Protein 7Z0I (pdb70)

Structure (mmCIF, N/CA/C/O backbone):
data_7Z0I
#
_entry.id   7Z0I
#
_cell.length_a   43.949
_cell.length_b   43.949
_cell.length_c   86.780
_cell.angle_alpha   90.000
_cell.angle_beta   90.000
_cell.angle_gamma   90.000
#
_symmetry.space_group_name_H-M   'I 41'
#
loop_
_entity.id
_entity.type
_entity.pdbx_description
1 polymer 'Peroxisomal membrane protein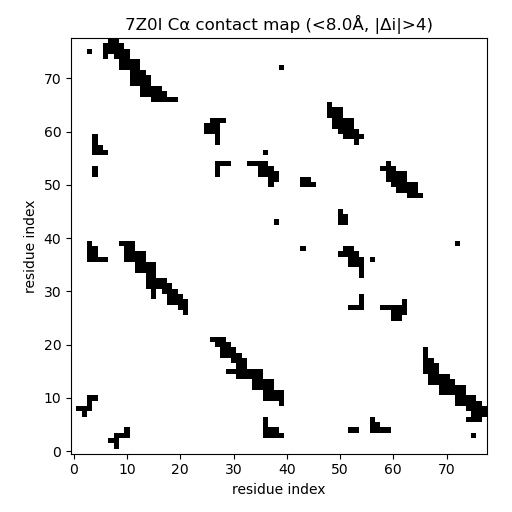 PEX13'
2 non-polymer 'ZINC ION'
3 non-polymer 1,2-ETHANEDIOL
4 water water
#
loop_
_atom_site.group_PDB
_atom_site.id
_atom_site.type_symbol
_atom_site.label_atom_id
_atom_site.label_alt_id
_atom_site.label_comp_id
_atom_site.label_asym_id
_atom_site.label_entity_id
_atom_site.label_seq_id
_atom_site.pdbx_PDB_ins_code
_atom_site.Cartn_x
_atom_site.Cartn_y
_atom_site.Cartn_z
_atom_site.occupancy
_atom_site.B_iso_or_equiv
_atom_site.auth_seq_id
_atom_site.auth_comp_id
_atom_site.auth_asym_id
_atom_site.auth_atom_id
_atom_site.pdbx_PDB_model_num
ATOM 1 N N . SER A 1 4 ? -16.937 2.483 12.635 1.000 80.671 264 SER A N 1
ATOM 2 C CA . SER A 1 4 ? -15.731 2.973 11.886 1.000 82.824 264 SER A CA 1
ATOM 3 C C . SER A 1 4 ? -15.795 2.522 10.415 1.000 75.961 264 SER A C 1
ATOM 4 O O . SER A 1 4 ? -15.821 1.306 10.169 1.000 73.377 264 SER A O 1
ATOM 12 N N . ILE A 1 5 ? -15.827 3.474 9.474 1.000 75.768 265 ILE A N 1
ATOM 13 C CA . ILE A 1 5 ? -15.781 3.215 8.001 1.000 68.574 265 ILE A CA 1
ATOM 14 C C . ILE A 1 5 ? -14.308 3.017 7.610 1.000 61.039 265 ILE A C 1
ATOM 15 O O . ILE A 1 5 ? -13.483 3.941 7.856 1.000 59.092 265 ILE A O 1
ATOM 31 N N . ASN A 1 6 ? -13.984 1.848 7.050 1.000 47.280 266 ASN A N 1
ATOM 32 C CA . ASN A 1 6 ? -12.588 1.385 6.833 1.000 46.823 266 ASN A CA 1
ATOM 33 C C . ASN A 1 6 ? -12.220 1.634 5.361 1.000 39.164 266 ASN A C 1
ATOM 34 O O . ASN A 1 6 ? -11.827 0.702 4.674 1.000 38.442 266 ASN A O 1
ATOM 45 N N . TRP A 1 7 ? -12.390 2.866 4.893 1.000 33.832 267 TRP A N 1
ATOM 46 C CA . TRP A 1 7 ? -11.949 3.315 3.545 1.000 32.542 267 TRP A CA 1
ATOM 47 C C . TRP A 1 7 ? -10.414 3.354 3.498 1.000 32.051 267 TRP A C 1
ATOM 48 O O . TRP A 1 7 ? -9.867 3.067 2.431 1.000 33.578 267 TRP A O 1
ATOM 69 N N . ALA A 1 8 ? -9.733 3.671 4.605 1.000 33.906 268 ALA A N 1
ATOM 70 C CA . ALA A 1 8 ? -8.261 3.891 4.601 1.000 31.956 268 ALA A CA 1
ATOM 71 C C . ALA A 1 8 ? -7.556 2.586 4.238 1.000 34.981 268 ALA A C 1
ATOM 72 O O . ALA A 1 8 ? -6.642 2.637 3.415 1.000 30.926 268 ALA A O 1
ATOM 79 N N . SER A 1 9 ? -7.978 1.474 4.850 1.000 32.534 269 SER A N 1
ATOM 80 C CA . SER A 1 9 ? -7.465 0.108 4.583 1.000 38.343 269 SER A CA 1
ATOM 81 C C . SER A 1 9 ? -7.917 -0.390 3.208 1.000 38.259 269 SER A C 1
ATOM 82 O O . SER A 1 9 ? -7.396 -1.441 2.802 1.000 38.037 269 SER A O 1
ATOM 90 N N . GLY A 1 10 ? -8.912 0.259 2.580 1.000 37.545 270 GLY A N 1
ATOM 91 C CA . GLY A 1 10 ? -9.595 -0.243 1.370 1.000 37.275 270 GLY A CA 1
ATOM 92 C C . GLY A 1 10 ? -10.521 -1.426 1.654 1.000 36.789 270 GLY A C 1
ATOM 93 O O . GLY A 1 10 ? -10.983 -2.084 0.654 1.000 36.505 270 GLY A O 1
ATOM 97 N N . GLU A 1 11 ? -10.830 -1.708 2.928 1.000 37.622 271 GLU A N 1
ATOM 98 C CA . GLU A 1 11 ? -11.762 -2.820 3.289 1.000 36.688 271 GLU A CA 1
ATOM 99 C C . GLU A 1 11 ? -13.175 -2.388 2.888 1.000 34.267 271 GLU A C 1
ATOM 100 O O . GLU A 1 11 ? -13.944 -3.233 2.393 1.000 38.174 271 GLU A O 1
ATOM 112 N N . ASP A 1 12 ? -13.510 -1.111 3.078 1.000 33.645 272 ASP A N 1
ATOM 113 C CA . ASP A 1 12 ? -14.794 -0.534 2.596 1.000 35.941 272 ASP A CA 1
ATOM 114 C C . ASP A 1 12 ? -14.540 0.265 1.312 1.000 38.130 272 ASP A C 1
ATOM 115 O O . ASP A 1 12 ? -13.367 0.428 0.937 1.000 35.687 272 ASP A O 1
ATOM 124 N N . ASP A 1 13 ? -15.610 0.708 0.655 1.000 33.380 273 ASP A N 1
ATOM 125 C CA . ASP A 1 13 ? -15.545 1.501 -0.600 1.000 34.556 273 ASP A CA 1
ATOM 126 C C . ASP A 1 13 ? -14.725 2.757 -0.313 1.000 33.891 273 ASP A C 1
ATOM 127 O O . ASP A 1 13 ? -14.817 3.304 0.801 1.000 31.350 273 ASP A O 1
ATOM 136 N N . HIS A 1 14 ? -13.991 3.224 -1.318 1.000 32.645 274 HIS A N 1
ATOM 137 C CA . HIS A 1 14 ? -12.978 4.289 -1.172 1.000 31.231 274 HIS A CA 1
ATOM 138 C C . HIS A 1 14 ? -12.731 4.907 -2.547 1.000 30.794 274 HIS A C 1
ATOM 139 O O . HIS A 1 14 ? -13.134 4.306 -3.549 1.000 35.666 274 HIS A O 1
ATOM 154 N N . VAL A 1 15 ? -12.148 6.095 -2.553 1.000 28.742 275 VAL A N 1
ATOM 155 C CA . VAL A 1 15 ? -11.688 6.794 -3.780 1.000 28.373 275 VAL A CA 1
ATOM 156 C C . VAL A 1 15 ? -10.164 6.636 -3.835 1.000 28.150 275 VAL A C 1
ATOM 157 O O . VAL A 1 15 ? -9.525 6.590 -2.780 1.000 28.892 275 VAL A O 1
ATOM 170 N N . VAL A 1 16 ? -9.590 6.524 -5.023 1.000 27.845 276 VAL A N 1
ATOM 171 C CA . VAL A 1 16 ? -8.105 6.480 -5.150 1.000 28.134 276 VAL A CA 1
ATOM 172 C C . VAL A 1 16 ? -7.668 7.724 -5.917 1.000 26.146 276 VAL A C 1
ATOM 173 O O . VAL A 1 16 ? -8.404 8.200 -6.803 1.000 26.933 276 VAL A O 1
ATOM 186 N N . ALA A 1 17 ? -6.479 8.206 -5.582 1.000 24.655 277 ALA A N 1
ATOM 187 C CA . ALA A 1 17 ? -5.887 9.417 -6.172 1.000 24.746 277 ALA A CA 1
ATOM 188 C C . ALA A 1 17 ? -4.407 9.132 -6.375 1.000 22.865 277 ALA A C 1
ATOM 189 O O . ALA A 1 17 ? -3.880 8.278 -5.636 1.000 27.033 277 ALA A O 1
ATOM 196 N N . ARG A 1 18 ? -3.822 9.737 -7.395 1.000 22.783 278 ARG A N 1
ATOM 197 C CA . ARG A 1 18 ? -2.371 9.665 -7.658 1.000 23.826 278 ARG A CA 1
ATOM 198 C C . ARG A 1 18 ? -1.703 11.002 -7.310 1.000 25.268 278 ARG A C 1
ATOM 199 O O . ARG A 1 18 ? -2.116 12.026 -7.856 1.000 27.093 278 ARG A O 1
ATOM 220 N N . ALA A 1 19 ? -0.610 10.938 -6.557 1.000 26.291 279 ALA A N 1
ATOM 221 C CA . ALA A 1 19 ? 0.159 12.116 -6.121 1.000 26.932 279 ALA A CA 1
ATOM 222 C C . ALA A 1 19 ? 0.939 12.644 -7.322 1.000 30.314 279 ALA A C 1
ATOM 223 O O . ALA A 1 1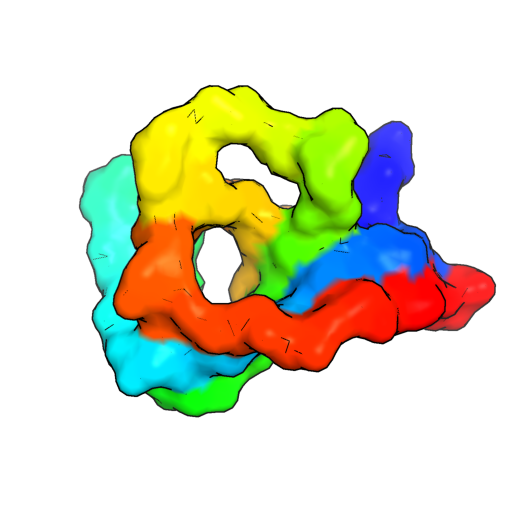9 ? 1.662 11.849 -7.958 1.000 28.381 279 ALA A O 1
ATOM 230 N N . GLU A 1 20 ? 0.802 13.944 -7.604 1.000 28.303 280 GLU A N 1
ATOM 231 C CA . GLU A 1 20 ? 1.548 14.620 -8.680 1.000 31.190 280 GLU A CA 1
ATOM 232 C C . GLU A 1 20 ? 2.917 15.010 -8.142 1.000 33.171 280 GLU A C 1
ATOM 233 O O . GLU A 1 20 ? 3.871 15.023 -8.931 1.000 32.135 280 GLU A O 1
ATOM 245 N N . TYR A 1 21 ? 2.993 15.393 -6.861 1.000 30.828 281 TYR A N 1
ATOM 246 C CA . TYR A 1 21 ? 4.238 15.905 -6.221 1.000 31.343 281 TYR A CA 1
ATOM 247 C C . TYR A 1 21 ? 4.470 15.271 -4.861 1.000 30.403 281 TYR A C 1
ATOM 248 O O . TYR A 1 21 ? 3.508 14.769 -4.214 1.000 28.694 281 TYR A O 1
ATOM 266 N N . ASP A 1 22 ? 5.709 15.349 -4.397 1.000 29.007 282 ASP A N 1
ATOM 267 C CA . ASP A 1 22 ? 6.065 15.019 -3.001 1.000 29.518 282 ASP A CA 1
ATOM 268 C C . ASP A 1 22 ? 5.371 15.992 -2.046 1.000 27.491 282 ASP A C 1
ATOM 269 O O . ASP A 1 22 ? 5.135 17.166 -2.406 1.000 31.244 282 ASP A O 1
ATOM 278 N N . PHE A 1 23 ? 5.075 15.526 -0.844 1.000 28.510 283 PHE A N 1
ATOM 279 C CA . PHE A 1 23 ? 4.497 16.367 0.233 1.000 26.682 283 PHE A CA 1
ATOM 280 C C . PHE A 1 23 ? 5.004 15.884 1.578 1.000 28.402 283 PHE A C 1
ATOM 281 O O . PHE A 1 23 ? 4.755 14.727 1.925 1.000 26.886 283 P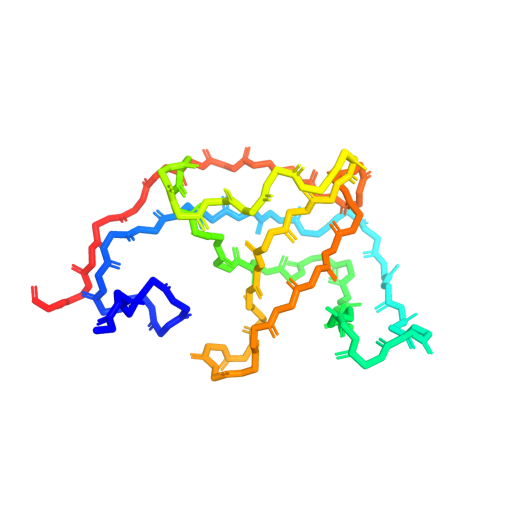HE A O 1
ATOM 298 N N . ALA A 1 24 ? 5.565 16.797 2.369 1.000 28.008 284 ALA A N 1
ATOM 299 C CA . ALA A 1 24 ? 6.043 16.534 3.746 1.000 29.182 284 ALA A CA 1
ATOM 300 C C . ALA A 1 24 ? 5.111 17.224 4.733 1.000 28.165 284 ALA A C 1
ATOM 301 O O . ALA A 1 24 ? 5.055 18.461 4.683 1.000 28.041 284 ALA A O 1
ATOM 308 N N . ALA A 1 25 ? 4.397 16.464 5.568 1.000 25.299 285 ALA A N 1
ATOM 309 C CA . ALA A 1 25 ? 3.432 16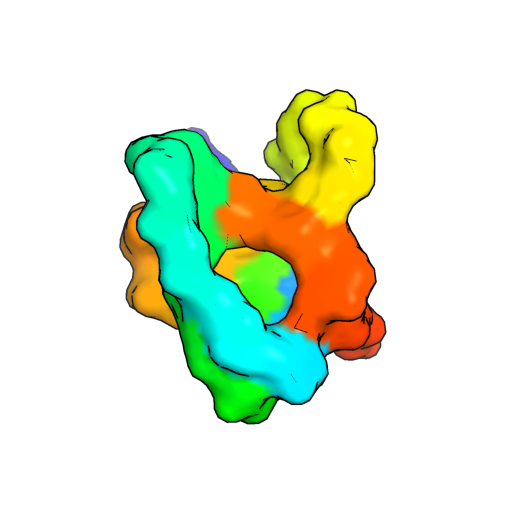.978 6.574 1.000 26.880 285 ALA A CA 1
ATOM 310 C C . ALA A 1 25 ? 4.156 17.927 7.532 1.000 30.921 285 ALA A C 1
ATOM 311 O O . ALA A 1 25 ? 5.293 17.641 7.934 1.000 26.330 285 ALA A O 1
ATOM 318 N N . VAL A 1 26 ? 3.592 19.106 7.746 1.000 27.674 286 VAL A N 1
ATOM 319 C CA . VAL A 1 26 ? 4.152 20.076 8.724 1.000 29.295 286 VAL A CA 1
ATOM 320 C C . VAL A 1 26 ? 3.314 19.977 9.996 1.000 30.316 286 VAL A C 1
ATOM 321 O O . VAL A 1 26 ? 3.847 20.178 11.108 1.000 31.215 286 VAL A O 1
ATOM 334 N N . SER A 1 27 ? 2.028 19.675 9.849 1.000 31.688 287 SER A N 1
ATOM 335 C CA . SER A 1 27 ? 1.089 19.463 10.969 1.000 30.518 287 SER A CA 1
ATOM 336 C C . SER A 1 27 ? 0.882 17.963 11.135 1.000 30.892 287 SER A C 1
ATOM 337 O O . SER A 1 27 ? 0.823 17.246 10.105 1.000 29.858 287 SER A O 1
ATOM 345 N N . GLU A 1 28 ? 0.579 17.550 12.360 1.000 28.177 288 GLU A N 1
ATOM 346 C CA . GLU A 1 28 ? 0.178 16.168 12.685 1.000 27.496 288 GLU A CA 1
ATOM 347 C C . GLU A 1 28 ? -1.189 15.863 12.076 1.000 28.166 288 GLU A C 1
ATOM 348 O O . GLU A 1 28 ? -1.571 14.664 11.964 1.000 26.178 288 GLU A O 1
ATOM 360 N N . GLU A 1 29 ? -1.927 16.894 11.671 1.000 24.658 289 GLU A N 1
ATOM 361 C CA . GLU A 1 29 ? -3.244 16.717 11.000 1.000 26.025 289 GLU A CA 1
ATOM 362 C C . GLU A 1 29 ? -3.032 16.234 9.555 1.000 25.270 289 GLU A C 1
ATOM 363 O O . GLU A 1 29 ? -3.983 15.723 8.954 1.000 26.971 289 GLU A O 1
ATOM 375 N N . GLU A 1 30 ? -1.837 16.440 9.006 1.000 23.541 290 GLU A N 1
ATOM 376 C CA . GLU A 1 30 ? -1.500 16.203 7.589 1.000 23.490 290 GLU A CA 1
ATOM 377 C C . GLU A 1 30 ? -0.788 14.847 7.506 1.000 23.752 290 GLU A C 1
ATOM 378 O O . GLU A 1 30 ? -0.257 14.410 8.553 1.000 26.102 290 GLU A O 1
ATOM 390 N N . ILE A 1 31 ? -0.792 14.213 6.342 1.000 24.581 291 ILE A N 1
ATOM 391 C CA . ILE A 1 31 ? 0.064 13.005 6.100 1.000 28.266 291 ILE A CA 1
ATOM 392 C C . ILE A 1 31 ? 1.030 13.307 4.950 1.000 26.952 291 ILE A C 1
ATOM 393 O O . ILE A 1 31 ? 0.681 14.090 4.014 1.000 26.678 291 ILE A O 1
ATOM 409 N N . SER A 1 32 ? 2.199 12.651 4.980 1.000 25.077 292 SER A N 1
ATOM 410 C CA . SER A 1 32 ? 3.249 12.790 3.943 1.000 24.619 292 SER A CA 1
ATOM 411 C C . SER A 1 32 ? 3.041 11.778 2.809 1.000 24.924 292 SER A C 1
ATOM 412 O O . SER A 1 32 ? 2.485 10.674 3.060 1.000 24.453 292 SER A O 1
ATOM 420 N N . PHE A 1 33 ? 3.532 12.101 1.625 1.000 24.846 293 PHE A N 1
ATOM 421 C CA . PHE A 1 33 ? 3.580 11.155 0.479 1.000 27.252 293 PHE A CA 1
ATOM 422 C C . PHE A 1 33 ? 4.600 11.616 -0.563 1.000 30.052 293 PHE A C 1
ATOM 423 O O . PHE A 1 33 ? 5.177 12.706 -0.417 1.000 26.515 293 PHE A O 1
ATOM 440 N N . ARG A 1 34 ? 4.760 10.811 -1.623 1.000 30.138 294 ARG A N 1
ATOM 441 C CA . ARG A 1 34 ? 5.692 11.070 -2.741 1.000 32.773 294 ARG A CA 1
ATOM 442 C C . ARG A 1 34 ? 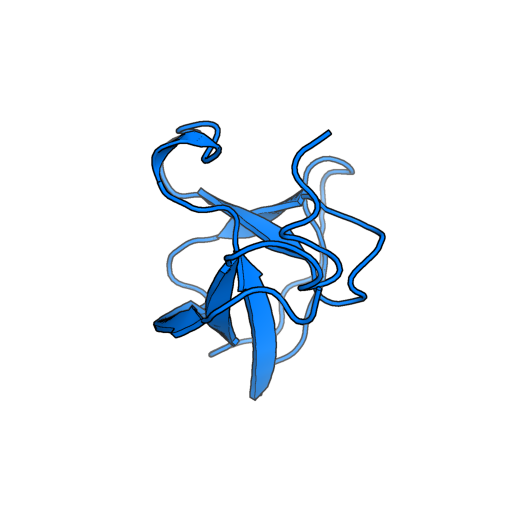4.918 11.072 -4.057 1.000 32.597 294 ARG A C 1
ATOM 443 O O . ARG A 1 34 ? 3.875 10.381 -4.160 1.000 29.017 294 ARG A O 1
ATOM 464 N N . ALA A 1 35 ? 5.402 11.880 -5.005 1.000 31.237 295 ALA A N 1
ATOM 465 C CA . ALA A 1 35 ? 5.045 11.861 -6.437 1.000 29.959 295 ALA A CA 1
ATOM 466 C C . ALA A 1 35 ? 4.906 10.410 -6.875 1.000 29.365 295 ALA A C 1
ATOM 467 O O . ALA A 1 35 ? 5.834 9.643 -6.656 1.000 26.656 295 ALA A O 1
ATOM 474 N N . GLY A 1 36 ? 3.758 10.055 -7.433 1.000 28.797 296 GLY A N 1
ATOM 475 C CA . GLY A 1 36 ? 3.564 8.697 -7.968 1.000 30.156 296 GLY A CA 1
ATOM 476 C C . GLY A 1 36 ? 2.765 7.821 -7.029 1.000 29.989 296 GLY A C 1
ATOM 477 O O . GLY A 1 36 ? 2.204 6.847 -7.545 1.000 30.804 296 GLY A O 1
ATOM 481 N N . ASP A 1 37 ? 2.688 8.150 -5.721 1.000 27.789 297 ASP A N 1
ATOM 482 C CA . ASP A 1 37 ? 1.973 7.320 -4.720 1.000 25.198 297 ASP A CA 1
ATOM 483 C C . ASP A 1 37 ? 0.487 7.311 -5.067 1.000 23.446 297 ASP A C 1
ATOM 484 O O . ASP A 1 37 ? -0.067 8.349 -5.490 1.000 23.976 297 ASP A O 1
ATOM 493 N N . MET A 1 38 ? -0.146 6.157 -4.900 1.000 23.598 298 MET A N 1
ATOM 494 C CA . MET A 1 38 ? -1.612 6.047 -4.886 1.000 25.033 298 MET A CA 1
ATOM 495 C C . MET A 1 38 ? -2.074 6.235 -3.433 1.000 23.692 298 MET A C 1
ATOM 496 O O . MET A 1 38 ? -1.490 5.637 -2.532 1.000 27.066 298 MET A O 1
ATOM 510 N N . LEU A 1 39 ? -3.083 7.065 -3.217 1.000 23.923 299 LEU A N 1
ATOM 511 C CA . LEU A 1 39 ? -3.640 7.290 -1.866 1.000 24.653 299 LEU A CA 1
ATOM 512 C C . LEU A 1 39 ? -5.089 6.893 -1.935 1.000 25.552 299 LEU A C 1
ATOM 513 O O . LEU A 1 39 ? -5.655 7.074 -3.015 1.000 24.944 299 LEU A O 1
ATOM 529 N N . ASN A 1 40 ? -5.574 6.342 -0.831 1.000 26.165 300 ASN A N 1
ATOM 530 C CA . ASN A 1 40 ? -7.008 6.076 -0.587 1.000 28.882 300 ASN A CA 1
ATOM 531 C C . ASN A 1 40 ? -7.595 7.340 0.007 1.000 27.301 300 ASN A C 1
ATOM 532 O O . ASN A 1 40 ? -6.910 7.947 0.845 1.000 29.219 300 ASN A O 1
ATOM 543 N N . LEU A 1 41 ? -8.786 7.694 -0.446 1.000 30.200 301 LEU A N 1
ATOM 544 C CA . LEU A 1 41 ? -9.542 8.867 0.045 1.000 30.726 301 LEU A CA 1
ATOM 545 C C . LEU A 1 41 ? -10.873 8.358 0.583 1.000 34.422 301 LEU A C 1
ATOM 546 O O . LEU A 1 41 ? -11.428 7.350 0.042 1.000 29.651 301 LEU A O 1
ATOM 562 N N . ALA A 1 42 ? -11.366 9.041 1.606 1.000 30.697 302 ALA A N 1
ATOM 563 C CA . ALA A 1 42 ? -12.727 8.859 2.132 1.000 32.637 302 ALA A CA 1
ATOM 564 C C . ALA A 1 42 ? -13.721 9.260 1.045 1.000 33.693 302 ALA A C 1
ATOM 565 O O . ALA A 1 42 ? -13.454 10.207 0.301 1.000 29.626 302 ALA A O 1
ATOM 572 N N . LEU A 1 43 ? -14.846 8.553 0.956 1.000 37.162 303 LEU A N 1
ATOM 573 C CA . LEU A 1 43 ? -15.993 8.960 0.106 1.000 38.150 303 LEU A CA 1
ATOM 574 C C . LEU A 1 43 ? -16.465 10.356 0.538 1.000 41.032 303 LEU A C 1
ATOM 575 O O . LEU A 1 43 ? -16.162 10.772 1.698 1.000 39.109 303 LEU A O 1
ATOM 591 N N . LYS A 1 44 ? -17.159 11.063 -0.363 1.000 43.663 304 LYS A N 1
ATOM 592 C CA . LYS A 1 44 ? -17.677 12.451 -0.156 1.000 52.134 304 LYS A CA 1
ATOM 593 C C . LYS A 1 44 ? -18.253 12.611 1.255 1.000 50.651 304 LYS A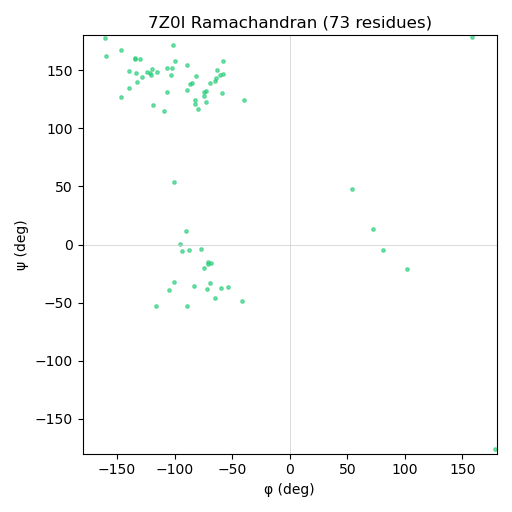 C 1
ATOM 594 O O . LYS A 1 44 ? -17.921 13.623 1.935 1.000 47.783 304 LYS A O 1
ATOM 613 N N . GLU A 1 45 ? -19.104 11.657 1.646 1.000 50.258 305 GLU A N 1
ATOM 614 C CA . GLU A 1 45 ? -19.901 11.665 2.904 1.000 55.806 305 GLU A CA 1
ATOM 615 C C . GLU A 1 45 ? -18.957 11.734 4.109 1.000 52.500 305 GLU A C 1
ATOM 616 O O . GLU A 1 45 ? -19.312 12.395 5.088 1.000 50.535 305 GLU A O 1
ATOM 628 N N . GLN A 1 46 ? -17.806 11.057 4.049 1.000 43.773 306 GLN A N 1
ATOM 629 C CA . GLN A 1 46 ? -16.877 10.998 5.199 1.000 41.610 306 GLN A CA 1
ATOM 630 C C . GLN A 1 46 ? -15.809 12.074 5.047 1.000 38.698 306 GLN A C 1
ATOM 631 O O . GLN A 1 46 ? -14.969 12.139 5.937 1.000 37.033 306 GLN A O 1
ATOM 645 N N . GLN A 1 47 ? -15.835 12.885 3.985 1.000 37.815 307 GLN A N 1
ATOM 646 C CA . GLN A 1 47 ? -14.828 13.966 3.805 1.000 36.973 307 GLN A CA 1
ATOM 647 C C . GLN A 1 47 ? -15.148 15.071 4.807 1.000 41.146 307 GLN A C 1
ATOM 648 O O . GLN A 1 47 ? -16.296 15.513 4.892 1.000 44.394 307 GLN A O 1
ATOM 662 N N . PRO A 1 48 ? -14.136 15.569 5.555 1.000 41.470 308 PRO A N 1
ATOM 663 C CA . PRO A 1 48 ? -14.350 16.528 6.645 1.000 40.235 308 PRO A CA 1
ATOM 664 C C . PRO A 1 48 ? -14.620 17.980 6.200 1.000 46.205 308 PRO A C 1
ATOM 665 O O . PRO A 1 48 ? -14.839 18.830 7.063 1.000 40.853 308 PRO A O 1
ATOM 676 N N . LYS A 1 49 ? -14.559 18.225 4.884 1.000 46.662 309 LYS A N 1
ATOM 677 C CA . LYS A 1 49 ? -14.853 19.522 4.219 1.000 48.941 309 LYS A CA 1
ATOM 678 C C . LYS A 1 49 ? -13.989 20.609 4.868 1.000 43.303 309 LYS A C 1
ATOM 679 O O . LYS A 1 49 ? -14.492 21.704 5.192 1.000 38.342 309 LYS A O 1
ATOM 698 N N . VAL A 1 50 ? -12.696 20.322 5.030 1.000 34.118 310 VAL A N 1
ATOM 699 C CA . VAL A 1 50 ? -11.685 21.369 5.363 1.000 36.842 310 VAL A CA 1
ATOM 700 C C . VAL A 1 50 ? -11.261 21.955 4.021 1.000 38.406 310 VAL A C 1
ATOM 701 O O . VAL A 1 50 ? -10.611 21.229 3.241 1.000 34.751 310 VAL A O 1
ATOM 714 N N A ARG A 1 51 ? -11.637 23.212 3.762 0.500 40.374 311 ARG A N 1
ATOM 715 N N B ARG A 1 51 ? -11.646 23.210 3.751 0.500 41.026 311 ARG A N 1
ATOM 716 C CA A ARG A 1 51 ? -11.521 23.892 2.444 0.500 41.583 311 ARG A CA 1
ATOM 717 C CA B ARG A 1 51 ? -11.556 23.856 2.412 0.500 42.585 311 ARG A CA 1
ATOM 718 C C A ARG A 1 51 ? -10.120 23.663 1.863 0.500 38.515 311 ARG A C 1
ATOM 719 C C B ARG A 1 51 ? -10.140 23.666 1.856 0.500 39.063 311 ARG A C 1
ATOM 720 O O A ARG A 1 51 ? -9.169 24.100 2.508 0.500 38.821 311 ARG A O 1
ATOM 721 O O B ARG A 1 51 ? -9.206 24.120 2.515 0.500 38.877 311 ARG A O 1
ATOM 762 N N . GLY A 1 52 ? -10.015 22.998 0.702 1.000 35.562 312 GLY A N 1
ATOM 763 C CA . GLY A 1 52 ? -8.752 22.869 -0.063 1.000 35.177 312 GLY A CA 1
ATOM 764 C C . GLY A 1 52 ? -7.949 21.631 0.325 1.000 29.906 312 GLY A C 1
ATOM 765 O O . GLY A 1 52 ? -6.827 21.455 -0.173 1.000 29.586 312 GLY A O 1
ATOM 769 N N . TRP A 1 53 ? -8.495 20.770 1.179 1.000 28.030 313 TRP A N 1
ATOM 770 C CA . TRP A 1 53 ? -7.763 19.576 1.665 1.000 25.867 313 TRP A CA 1
ATOM 771 C C . TRP A 1 53 ? -8.647 18.354 1.491 1.000 29.208 313 TRP A C 1
ATOM 772 O O . TRP A 1 53 ? -9.909 18.479 1.456 1.000 25.773 313 TRP A O 1
ATOM 793 N N . LEU A 1 54 ? -8.026 17.191 1.472 1.000 25.154 314 LEU A N 1
ATOM 794 C CA . LEU A 1 54 ? -8.779 15.922 1.385 1.000 26.663 314 LEU A CA 1
ATOM 795 C C . LEU A 1 54 ? -8.314 15.008 2.500 1.000 26.065 314 LEU A C 1
ATOM 796 O O . LEU A 1 54 ? -7.138 15.048 2.849 1.000 26.212 314 LEU A O 1
ATOM 812 N N . LEU A 1 55 ? -9.231 14.234 3.054 1.000 27.252 315 LEU A N 1
ATOM 813 C CA . LEU A 1 55 ? -8.889 13.180 4.034 1.000 27.323 315 LEU A CA 1
ATOM 814 C C . LEU A 1 55 ? -8.442 11.951 3.235 1.000 25.794 315 LEU A C 1
ATOM 815 O O . LEU A 1 55 ? -9.197 11.481 2.370 1.000 27.293 315 LEU A O 1
ATOM 831 N N . ALA A 1 56 ? -7.239 11.473 3.520 1.000 25.976 316 ALA A N 1
ATOM 832 C CA . ALA A 1 56 ? -6.556 10.440 2.729 1.000 25.319 316 ALA A CA 1
ATOM 833 C C . ALA A 1 56 ? -5.703 9.549 3.635 1.000 25.421 316 ALA A C 1
ATOM 834 O O . ALA A 1 56 ? -5.465 9.892 4.841 1.000 23.048 316 ALA A O 1
ATOM 841 N N . SER A 1 57 ? -5.257 8.418 3.067 1.000 24.859 317 SER A N 1
ATOM 842 C CA . SER A 1 57 ? -4.256 7.520 3.682 1.000 23.504 317 SER A CA 1
ATOM 843 C C . SER A 1 57 ? -3.296 7.024 2.605 1.000 22.592 317 SER A C 1
ATOM 844 O O . SER A 1 57 ? -3.748 6.687 1.517 1.000 23.219 317 SER A O 1
ATOM 852 N N . LEU A 1 58 ? -2.009 7.048 2.889 1.000 28.182 318 LEU A N 1
ATOM 853 C CA . LEU A 1 58 ? -0.978 6.411 2.037 1.000 27.562 318 LEU A CA 1
ATOM 854 C C . LEU A 1 58 ? -0.790 4.956 2.494 1.000 30.142 318 LEU A C 1
ATOM 855 O O . LEU A 1 58 ? -0.907 4.062 1.669 1.000 28.283 318 LEU A O 1
ATOM 871 N N . ASP A 1 59 ? -0.533 4.742 3.782 1.000 32.522 319 ASP A N 1
ATOM 872 C CA . ASP A 1 59 ? -0.106 3.431 4.350 1.000 32.494 319 ASP A CA 1
ATOM 873 C C . ASP A 1 59 ? -1.324 2.580 4.718 1.000 34.230 319 ASP A C 1
ATOM 874 O O . ASP A 1 59 ? -1.116 1.440 5.130 1.000 38.139 319 ASP A O 1
ATOM 883 N N . GLY A 1 60 ? -2.546 3.107 4.596 1.000 29.721 320 GLY A N 1
ATOM 884 C CA . GLY A 1 60 ? -3.795 2.375 4.894 1.000 32.899 320 GLY A CA 1
ATOM 885 C C . GLY A 1 60 ? -4.139 2.339 6.385 1.000 33.279 320 GLY A C 1
ATOM 886 O O . GLY A 1 60 ? -5.231 1.823 6.702 1.000 35.375 320 GLY A O 1
ATOM 890 N N . GLN A 1 61 ? -3.273 2.853 7.273 1.000 33.028 321 GLN A N 1
ATOM 891 C CA . GLN A 1 61 ? -3.512 2.941 8.745 1.000 37.873 321 GLN A CA 1
ATOM 892 C C . GLN A 1 61 ? -3.562 4.406 9.216 1.000 35.875 321 GLN A C 1
ATOM 893 O O . GLN A 1 61 ? -4.501 4.756 9.939 1.000 36.657 321 GLN A O 1
ATOM 907 N N . THR A 1 62 ? -2.548 5.201 8.888 1.000 33.461 322 THR A N 1
ATOM 908 C CA . THR A 1 62 ? -2.475 6.653 9.229 1.000 32.883 322 THR A CA 1
ATOM 909 C C . THR A 1 62 ? -3.325 7.445 8.227 1.000 32.411 322 THR A C 1
ATOM 910 O O . THR A 1 62 ? -3.000 7.436 6.996 1.000 33.149 322 THR A O 1
ATOM 921 N N . THR A 1 63 ? -4.374 8.107 8.712 1.000 27.274 323 THR A N 1
ATOM 922 C CA . THR A 1 63 ? -5.238 8.976 7.887 1.000 26.119 323 THR A CA 1
ATOM 923 C C . THR A 1 63 ? -4.959 10.447 8.226 1.000 24.828 323 THR A C 1
ATOM 924 O O . THR A 1 63 ? -4.617 10.738 9.379 1.000 26.121 323 THR A O 1
ATOM 935 N N . GLY A 1 64 ? -5.171 11.346 7.274 1.000 23.268 324 GLY A N 1
ATOM 936 C CA . GLY A 1 64 ? -4.930 12.784 7.504 1.000 23.203 324 GLY A CA 1
ATOM 937 C C . GLY A 1 64 ? -5.203 13.631 6.282 1.000 24.398 324 GLY A C 1
ATOM 938 O O . GLY A 1 64 ? -5.603 13.100 5.222 1.000 26.850 324 GLY A O 1
ATOM 942 N N . LEU A 1 65 ? -4.925 14.926 6.421 1.000 22.817 325 LEU A N 1
ATOM 943 C CA . LEU A 1 65 ? -5.203 15.939 5.400 1.000 22.965 325 LEU A CA 1
ATOM 944 C C . LEU A 1 65 ? -4.055 16.001 4.390 1.000 23.865 325 LEU A C 1
ATOM 945 O O . LEU A 1 65 ? -2.838 15.908 4.766 1.000 26.243 325 LEU A O 1
ATOM 961 N N . ILE A 1 66 ? -4.439 16.141 3.132 1.000 24.590 326 ILE A N 1
ATOM 962 C CA . ILE A 1 66 ? -3.482 16.334 2.006 1.000 24.570 326 ILE A CA 1
ATOM 963 C C . ILE A 1 66 ? -4.015 17.468 1.155 1.000 23.781 326 ILE A C 1
ATOM 964 O O . ILE A 1 66 ? -5.240 17.666 1.047 1.000 23.129 326 ILE A O 1
ATOM 980 N N . PRO A 1 67 ? -3.108 18.250 0.550 1.000 22.913 327 PRO A N 1
ATOM 981 C CA . PRO A 1 67 ? -3.519 19.390 -0.270 1.000 27.135 327 PRO A CA 1
ATOM 982 C C . PRO A 1 67 ? -4.123 18.920 -1.605 1.000 24.451 327 PRO A C 1
ATOM 983 O O . PRO A 1 67 ? -3.496 18.153 -2.328 1.000 24.993 327 PRO A O 1
ATOM 994 N N . ALA A 1 68 ? -5.369 19.329 -1.871 1.000 24.915 328 ALA A N 1
ATOM 995 C CA . ALA A 1 68 ? -6.203 18.825 -2.975 1.000 27.018 328 ALA A CA 1
ATOM 996 C C . ALA A 1 68 ? -5.474 18.931 -4.319 1.000 27.669 328 ALA A C 1
ATOM 997 O O . ALA A 1 68 ? -5.621 18.001 -5.157 1.000 25.632 328 ALA A O 1
ATOM 1004 N N . ASN A 1 69 ? -4.688 19.987 -4.542 1.000 26.030 329 ASN A N 1
ATOM 1005 C CA . ASN A 1 69 ? -4.009 20.204 -5.848 1.000 28.498 329 ASN A CA 1
ATOM 1006 C C . ASN A 1 69 ? -2.624 19.544 -5.876 1.000 28.249 329 ASN A C 1
ATOM 1007 O O . ASN A 1 69 ? -1.932 19.757 -6.871 1.000 30.370 329 ASN A O 1
ATOM 1018 N N . TYR A 1 70 ? -2.273 18.688 -4.913 1.000 24.912 330 TYR A N 1
ATOM 1019 C CA . TYR A 1 70 ? -1.093 17.787 -4.995 1.000 23.229 330 TYR A CA 1
ATOM 1020 C C . TYR A 1 70 ? -1.485 16.407 -5.557 1.000 25.234 330 TYR A C 1
ATOM 1021 O O . TYR A 1 70 ? -0.581 15.579 -5.790 1.000 25.069 330 TYR A O 1
ATOM 1039 N N . VAL A 1 71 ? -2.774 16.134 -5.787 1.000 25.393 331 VAL A N 1
ATOM 1040 C CA . VAL A 1 71 ? -3.212 14.776 -6.239 1.000 26.230 331 VAL A CA 1
ATOM 1041 C C . VAL A 1 71 ? -4.212 14.872 -7.387 1.000 28.255 331 VAL A C 1
ATOM 1042 O O . VAL A 1 71 ? -4.877 15.913 -7.529 1.000 24.762 331 VAL A O 1
ATOM 1055 N N . LYS A 1 72 ? -4.363 13.783 -8.144 1.000 25.713 332 LYS A N 1
ATOM 1056 C CA . LYS A 1 72 ? -5.403 13.686 -9.195 1.000 26.842 332 LYS A CA 1
ATOM 1057 C C . LYS A 1 72 ? -6.331 12.537 -8.838 1.000 26.885 332 LYS A C 1
ATOM 1058 O O . LYS A 1 72 ? -5.850 11.419 -8.668 1.000 25.275 332 LYS A O 1
ATOM 1077 N N . ILE A 1 73 ? -7.603 12.843 -8.656 1.000 26.633 333 ILE A N 1
ATOM 1078 C CA . ILE A 1 73 ? -8.591 11.830 -8.217 1.000 27.159 333 ILE A CA 1
ATOM 1079 C C . ILE A 1 73 ? -8.850 10.948 -9.436 1.000 25.541 333 ILE A C 1
ATOM 1080 O O . ILE A 1 73 ? -9.069 11.502 -10.527 1.000 26.806 333 ILE A O 1
ATOM 1096 N N . LEU A 1 74 ? -8.790 9.627 -9.271 1.000 24.507 334 LEU A N 1
ATOM 1097 C CA . LEU A 1 74 ? -8.907 8.671 -10.399 1.000 26.337 334 LEU A CA 1
ATOM 1098 C C . LEU A 1 74 ? -10.288 8.009 -10.403 1.000 30.256 334 LEU A C 1
ATOM 1099 O O . LEU A 1 74 ? -10.830 7.851 -11.516 1.000 33.651 334 LEU A O 1
ATOM 1115 N N . GLY A 1 75 ? -10.851 7.671 -9.243 1.000 29.866 335 GLY A N 1
ATOM 1116 C CA . GLY A 1 75 ? -12.236 7.172 -9.185 1.000 31.595 335 GLY A CA 1
ATOM 1117 C C . GLY A 1 75 ? -12.534 6.368 -7.938 1.000 33.410 335 GLY A C 1
ATOM 1118 O O . GLY A 1 75 ? -11.628 6.157 -7.120 1.000 31.541 335 GLY A O 1
ATOM 1122 N N . LYS A 1 76 ? -13.788 5.917 -7.826 1.000 32.549 336 LYS A N 1
ATOM 1123 C CA . LYS A 1 76 ? -14.296 5.143 -6.681 1.000 33.702 336 LYS A CA 1
ATOM 1124 C C . LYS A 1 76 ? -13.878 3.688 -6.874 1.000 32.055 336 LYS A C 1
ATOM 1125 O O . LYS A 1 76 ? -13.805 3.231 -8.027 1.000 31.682 336 LYS A O 1
ATOM 1144 N N . ARG A 1 77 ? -13.585 3.004 -5.778 1.000 30.204 337 ARG A N 1
ATOM 1145 C CA . ARG A 1 77 ? -13.157 1.586 -5.775 1.000 33.533 337 ARG A CA 1
ATOM 1146 C C . ARG A 1 77 ? -13.964 0.841 -4.716 1.000 35.623 337 ARG A C 1
ATOM 1147 O O . ARG A 1 77 ? -14.156 1.389 -3.623 1.000 33.884 337 ARG A O 1
ATOM 1168 N N . LYS A 1 78 ? -14.381 -0.379 -5.043 1.000 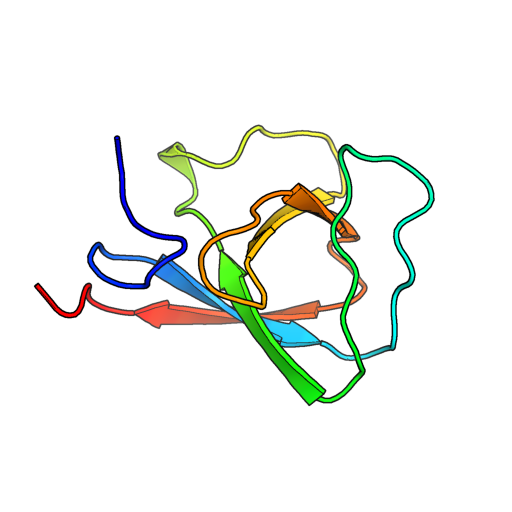38.229 338 LYS A N 1
ATOM 1169 C CA . LYS A 1 78 ? -15.138 -1.276 -4.135 1.000 39.886 338 LYS A CA 1
ATOM 1170 C C . LYS A 1 78 ? -14.248 -1.745 -3.001 1.000 38.196 338 LYS A C 1
ATOM 1171 O O . LYS A 1 78 ? -13.058 -2.028 -3.264 1.000 43.134 338 LYS A O 1
ATOM 1190 N N . GLY A 1 79 ? -14.793 -1.798 -1.781 1.000 35.492 339 GLY A N 1
ATOM 1191 C CA . GLY A 1 79 ? -14.071 -2.335 -0.618 1.000 37.864 339 GLY A CA 1
ATOM 1192 C C . GLY A 1 79 ? -13.690 -3.786 -0.845 1.000 38.220 339 GLY A C 1
ATOM 1193 O O . GLY A 1 79 ? -14.469 -4.479 -1.476 1.000 41.656 339 GLY A O 1
ATOM 1197 N N . ARG A 1 80 ? -12.539 -4.228 -0.336 1.000 40.256 340 ARG A N 1
ATOM 1198 C CA . ARG A 1 80 ? -12.033 -5.625 -0.487 1.000 47.506 340 ARG A CA 1
ATOM 1199 C C . ARG A 1 80 ? -12.863 -6.624 0.339 1.000 50.165 340 ARG A C 1
ATOM 1200 O O . ARG A 1 80 ? -12.684 -7.828 0.138 1.000 51.746 340 ARG A O 1
ATOM 1221 N N . LYS A 1 81 ? -13.649 -6.161 1.308 1.000 53.449 341 LYS A N 1
ATOM 1222 C CA . LYS A 1 81 ? -14.477 -7.040 2.178 1.000 59.916 341 LYS A CA 1
ATOM 1223 C C . LYS A 1 81 ? -15.422 -7.891 1.319 1.000 55.934 341 LYS A C 1
ATOM 1224 O O . LYS A 1 81 ? -16.190 -7.363 0.524 1.000 57.287 341 LYS A O 1
#

Nearest PDB structures (foldseek):
  7z0i-assembly1_A  TM=1.013E+00  e=3.277E-15  Homo sapiens
  7z0k-assembly2_B  TM=9.869E-01  e=1.517E-13  Homo sapiens
  7z0k-assembly1_A  TM=9.925E-01  e=2.046E-13  Homo sapiens
  7z0j-assembly1_A  TM=9.927E-01  e=3.305E-13  Homo sapiens
  1wxu-assembly1_A  TM=9.349E-01  e=6.227E-12  Mus musculus

Foldseek 3Di:
DAQQLLLQAKWWKKFFCAWDDDPDLQADTDGHGQIWTFHDPVPFPCPDQWTWIYRVSPRIHTDGPVRIGTDGMDGRPD

Secondary structure (DSSP, 8-state):
---TTTTSS-EEEEEESS-B--SSTTB--B-TT-EEEE--GGG----TTEEEEESSSS-EEEEEGGGEEEEEEE----

Organism: Homo sapiens (NCBI:txid9606)

GO terms:
  GO:0034614 cellular response to reactive oxygen species (P, IDA)
  GO:0005778 peroxisomal membrane (C, IDA)
  GO:0016561 protein import into peroxisome matrix, translocation (P, IDA)
  GO:0005777 peroxisome (C, IDA)
  GO:0008320 transmembrane protein transporter activity (F, IDA)
  GO:0016560 protein import into peroxisome matrix, docking (P, IDA)
  GO:0005778 peroxisomal membrane (C, EXP)
  GO:0005778 peroxisomal membrane (C, TAS)
  GO:0005829 cytosol (C, TAS)
  GO:0005515 protein binding (F, IPI)
  GO:0016560 protein import into peroxisome matrix, docking (P, TAS)
  GO:0005778 peroxisomal membrane (C, HDA)
  GO:0016020 membrane (C, HDA)
  GO:0016560 protein import into peroxisome matrix, docking (P, IMP)

Sequence (78 aa):
SINWASGEDDHVVARAEYDFAAVSEEEISFRAGDMLNLALKEQQPKVRRGWLLASLDGQTTGLIPANYVKILGKRKGRK

B-factor: mean 36.86, std 13.01, range [22.04, 86.9]

Solvent-accessible surface area: 5244 Å² total; per-residue (Å²): 143,101,66,16,12,54,2,72,19,40,14,25,6,0,123,0,51,113,90,34,80,38,147,41,181,119,30,13,58,7,166,57,40,38,114,0,22,4,3,35,176,147,72,29,62,180,66,228,52,77,30,38,0,1,76,94,18,160,78,63,5,20,0,21,31,129,78,7,121,102,108,22,126,116,160,13,192,172

InterPro domains:
  IPR001452 SH3 domain [PF14604] (279-332)
  IPR001452 SH3 domain [PR00452] (275-285)
  IPR001452 S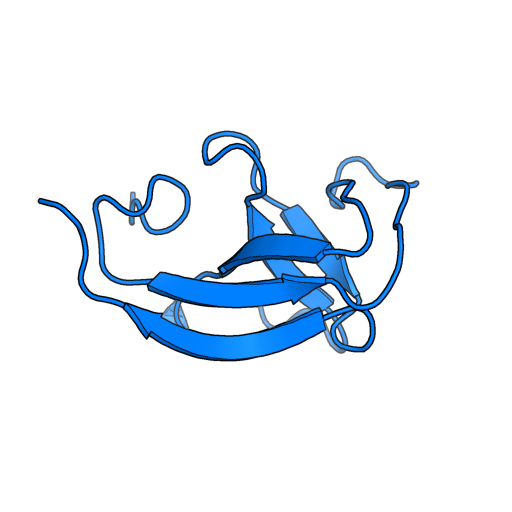H3 domain [PR00452] (289-304)
  IPR001452 SH3 domain [PR00452] (322-334)
  IPR001452 SH3 domain [PS50002] (272-336)
  IPR001452 SH3 domain [SM00326] (275-335)
  IPR007223 Peroxin 13, N-terminal [PF04088] (117-254)
  IPR035463 Peroxin 13 [PTHR19332] (4-268)
  IPR036028 SH3-like domain superfamily [SSF50044] (266-339)

Radius of gyration: 11.27 Å; Cα contacts (8 Å, |Δi|>4): 183; chains: 1; bounding box: 26×31×23 Å